Protein AF-A0A965CYQ6-F1 (afdb_monomer_lite)

Sequence (70 aa):
MARSTVSESKGDKALLIAGPTASGKSALAIRLAKARNGVVINADSMQVYAPLRVLTARPTRAEEAEVPHA

Structure (mmCIF, N/CA/C/O backbone):
data_AF-A0A965CYQ6-F1
#
_entry.id   AF-A0A965CYQ6-F1
#
loop_
_atom_site.group_PDB
_atom_site.id
_atom_site.type_symbol
_atom_site.label_atom_id
_atom_site.label_alt_id
_atom_site.label_comp_id
_atom_site.label_asym_id
_atom_site.label_entity_id
_atom_site.label_seq_id
_atom_site.pdbx_PDB_ins_code
_atom_site.Cartn_x
_atom_site.Cartn_y
_atom_site.Cartn_z
_atom_site.occupancy
_atom_site.B_iso_or_equiv
_atom_site.auth_seq_id
_atom_site.auth_comp_id
_atom_site.auth_asym_id
_atom_site.auth_atom_id
_atom_site.pdbx_PDB_model_num
ATOM 1 N N . MET A 1 1 ? -21.685 27.915 39.356 1.00 47.19 1 MET A N 1
ATOM 2 C CA . MET A 1 1 ? -21.484 26.464 39.560 1.00 47.19 1 MET A CA 1
ATOM 3 C C . MET A 1 1 ? -22.104 25.722 38.383 1.00 47.19 1 MET A C 1
ATOM 5 O O . MET A 1 1 ? -23.300 25.498 38.388 1.00 47.19 1 MET A O 1
ATOM 9 N N . ALA A 1 2 ? -21.306 25.410 37.362 1.00 40.38 2 ALA A N 1
ATOM 10 C CA . ALA A 1 2 ? -21.589 24.384 36.357 1.00 40.38 2 ALA A CA 1
ATOM 11 C C . ALA A 1 2 ? -20.227 23.983 35.769 1.00 40.38 2 ALA A C 1
ATOM 13 O O . ALA A 1 2 ? -19.654 24.693 34.947 1.00 40.38 2 ALA A O 1
ATOM 14 N N . ARG A 1 3 ? -19.634 22.928 36.338 1.00 55.72 3 ARG A N 1
ATOM 15 C CA . ARG A 1 3 ? -18.457 22.242 35.788 1.00 55.72 3 ARG A CA 1
ATOM 16 C C . ARG A 1 3 ? -18.927 21.258 34.712 1.00 55.72 3 ARG A C 1
ATOM 18 O O . ARG A 1 3 ? -20.076 20.830 34.770 1.00 55.72 3 ARG A O 1
ATOM 25 N N . SER A 1 4 ? -17.974 20.802 33.890 1.00 46.41 4 SER A N 1
ATOM 26 C CA . SER A 1 4 ? -18.017 19.618 33.003 1.00 46.41 4 SER A CA 1
ATOM 27 C C . SER A 1 4 ? -18.520 19.911 31.574 1.00 46.41 4 SER A C 1
ATOM 29 O O . SER A 1 4 ? -19.506 20.612 31.412 1.00 46.41 4 SER A O 1
ATOM 31 N N . THR A 1 5 ? -17.874 19.492 30.480 1.00 46.66 5 THR A N 1
ATOM 32 C CA . THR A 1 5 ? -16.761 18.549 30.255 1.00 46.66 5 THR A CA 1
ATOM 33 C C . THR A 1 5 ? -15.943 19.000 29.037 1.00 46.66 5 THR A C 1
ATOM 35 O O . THR A 1 5 ? -16.476 19.060 27.930 1.00 46.66 5 THR A O 1
ATOM 38 N N . VAL A 1 6 ? -14.643 19.258 29.202 1.00 56.62 6 VAL A N 1
ATOM 39 C CA . VAL A 1 6 ? -13.716 19.197 28.062 1.00 56.62 6 VAL A CA 1
ATOM 40 C C . VAL A 1 6 ? -13.611 17.719 27.698 1.00 56.62 6 VAL A C 1
ATOM 42 O O . VAL A 1 6 ? -13.115 16.922 28.489 1.00 56.62 6 VAL A O 1
ATOM 45 N N . SER A 1 7 ? -14.169 17.342 26.550 1.00 53.81 7 SER A N 1
ATOM 46 C CA . SER A 1 7 ? -13.973 16.022 25.956 1.00 53.81 7 SER A CA 1
ATOM 47 C C . SER A 1 7 ? -12.495 15.888 25.597 1.00 53.81 7 SER A C 1
ATOM 49 O O . SER A 1 7 ? -12.048 16.499 24.629 1.00 53.81 7 SER A O 1
ATOM 51 N N . GLU A 1 8 ? -11.732 15.106 26.360 1.00 54.06 8 GLU A N 1
ATOM 52 C CA . GLU A 1 8 ? -10.407 14.655 25.933 1.00 54.06 8 GLU A CA 1
ATOM 53 C C . GLU A 1 8 ? -10.568 13.860 24.631 1.00 54.06 8 GLU A C 1
ATOM 55 O O . GLU A 1 8 ? -11.120 12.757 24.618 1.00 54.06 8 GLU A O 1
ATOM 60 N N . SER A 1 9 ? -10.120 14.428 23.508 1.00 51.47 9 SER A N 1
ATOM 61 C CA . SER A 1 9 ? -10.034 13.689 22.257 1.00 51.47 9 SER A CA 1
ATOM 62 C C . SER A 1 9 ? -8.955 12.625 22.421 1.00 51.47 9 SER A C 1
ATOM 64 O O . SER A 1 9 ? -7.752 12.883 22.427 1.00 51.47 9 SER A O 1
ATOM 66 N N . LYS A 1 10 ? -9.396 11.384 22.593 1.00 55.50 10 LYS A N 1
ATOM 67 C CA . LYS A 1 10 ? -8.542 10.210 22.466 1.00 55.50 10 LYS A CA 1
ATOM 68 C C . LYS A 1 10 ? -8.095 10.177 21.004 1.00 55.50 10 LYS A C 1
ATOM 70 O O . LYS A 1 10 ? -8.844 9.685 20.170 1.00 55.50 10 LYS A O 1
ATOM 75 N N . GLY A 1 11 ? -6.956 10.808 20.708 1.00 62.59 11 GLY A N 1
ATOM 76 C CA . GLY A 1 11 ? -6.486 11.044 19.342 1.00 62.59 11 GLY A CA 1
ATOM 77 C C . GLY A 1 11 ? -6.578 9.790 18.478 1.00 62.59 11 GLY A C 1
ATOM 78 O O . GLY A 1 11 ? -6.383 8.674 18.976 1.00 62.59 11 GLY A O 1
ATOM 79 N N . ASP A 1 12 ? -6.905 9.981 17.201 1.00 78.38 12 ASP A N 1
ATOM 80 C CA . ASP A 1 12 ? -7.075 8.880 16.259 1.00 78.38 12 ASP A CA 1
ATOM 81 C C . ASP A 1 12 ? -5.843 7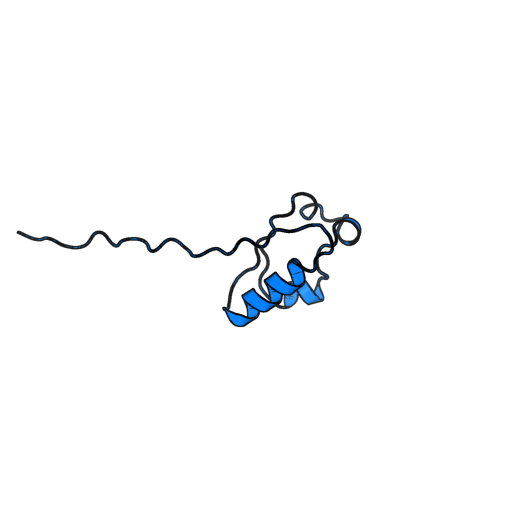.968 16.289 1.00 78.38 12 ASP A C 1
ATOM 83 O O . ASP A 1 12 ? -4.697 8.400 16.139 1.00 78.38 12 ASP A O 1
ATOM 87 N N . LYS A 1 13 ? -6.070 6.681 16.563 1.00 86.25 13 LYS A N 1
ATOM 88 C CA . LYS A 1 13 ? -4.984 5.709 16.703 1.00 86.25 13 LYS A CA 1
ATOM 89 C C . LYS A 1 13 ? -4.474 5.313 15.321 1.00 86.25 13 LYS A C 1
ATOM 91 O O . LYS A 1 13 ? -5.162 4.595 14.602 1.00 86.25 13 LYS A O 1
ATOM 96 N N . ALA A 1 14 ? -3.244 5.699 14.998 1.00 92.62 14 ALA A N 1
ATOM 97 C CA . ALA A 1 14 ? -2.538 5.258 13.798 1.00 92.62 14 ALA A CA 1
ATOM 98 C C . ALA A 1 14 ? -1.495 4.171 14.118 1.00 92.62 14 ALA A C 1
ATOM 100 O O . ALA A 1 14 ? -0.926 4.135 15.210 1.00 92.62 14 ALA A O 1
ATOM 101 N N . LEU A 1 15 ? -1.227 3.291 13.148 1.00 95.00 15 LEU A N 1
ATOM 102 C CA . LEU A 1 15 ? -0.144 2.308 13.201 1.00 95.00 15 LEU A CA 1
ATOM 103 C C . LEU A 1 15 ? 0.832 2.568 12.052 1.00 95.00 15 LEU A C 1
ATOM 105 O O . LEU A 1 15 ? 0.451 2.477 10.888 1.00 95.00 15 LEU A O 1
ATOM 109 N N . LEU A 1 16 ? 2.096 2.838 12.381 1.00 96.31 16 LEU A N 1
ATOM 110 C CA . LEU A 1 16 ? 3.170 2.968 11.399 1.00 96.31 16 LEU A CA 1
ATOM 111 C C . LEU A 1 16 ? 3.830 1.606 11.156 1.00 96.31 16 LEU A C 1
ATOM 113 O O . LEU A 1 16 ? 4.326 0.977 12.090 1.00 96.31 16 LEU A O 1
ATOM 117 N N . ILE A 1 17 ? 3.874 1.173 9.896 1.00 96.06 17 ILE A N 1
ATOM 118 C CA . ILE A 1 17 ? 4.562 -0.051 9.472 1.00 96.06 17 ILE A CA 1
ATOM 119 C C . ILE A 1 17 ? 5.778 0.355 8.638 1.00 96.06 17 ILE A C 1
ATOM 121 O O . ILE A 1 17 ? 5.659 0.650 7.450 1.00 96.06 17 ILE A O 1
ATOM 125 N N . ALA A 1 18 ? 6.951 0.375 9.267 1.00 95.75 18 ALA A N 1
ATOM 126 C CA . ALA A 1 18 ? 8.220 0.718 8.628 1.00 95.75 18 ALA A CA 1
ATOM 127 C C . ALA A 1 18 ? 9.076 -0.530 8.354 1.00 95.75 18 ALA A C 1
ATOM 129 O O . ALA A 1 18 ? 8.889 -1.581 8.967 1.00 95.75 18 ALA A O 1
ATOM 130 N N . GLY A 1 19 ? 10.018 -0.419 7.417 1.00 94.88 19 GLY A N 1
ATOM 131 C CA . GLY A 1 19 ? 10.928 -1.504 7.042 1.00 94.88 19 GLY A CA 1
ATOM 132 C C . GLY A 1 19 ? 11.407 -1.403 5.588 1.00 94.88 19 GLY A C 1
ATOM 133 O O . GLY A 1 19 ? 10.837 -0.631 4.808 1.00 94.88 19 GLY A O 1
ATOM 134 N N . PRO A 1 20 ? 12.429 -2.183 5.195 1.00 94.06 20 PRO A N 1
ATOM 135 C CA . PRO A 1 20 ? 13.026 -2.105 3.863 1.00 94.06 20 PRO A CA 1
ATOM 136 C C . PRO A 1 20 ? 12.038 -2.497 2.756 1.00 94.06 20 PRO A C 1
ATOM 138 O O . PRO A 1 20 ? 11.021 -3.156 2.995 1.00 94.06 20 PRO A O 1
ATOM 141 N N . THR A 1 21 ? 12.299 -2.066 1.523 1.00 90.88 21 THR A N 1
ATOM 142 C CA . THR A 1 21 ? 11.518 -2.490 0.349 1.00 90.88 21 THR A CA 1
ATOM 143 C C . THR A 1 21 ? 11.500 -4.019 0.247 1.00 90.88 21 THR A C 1
ATOM 145 O O . THR A 1 21 ? 12.449 -4.683 0.651 1.00 90.88 21 THR A O 1
ATOM 148 N N . ALA A 1 22 ? 10.387 -4.579 -0.235 1.00 89.12 22 ALA A N 1
ATOM 149 C CA . ALA A 1 22 ? 10.140 -6.023 -0.336 1.00 89.12 22 ALA A CA 1
ATOM 150 C C . ALA A 1 22 ? 10.045 -6.812 0.993 1.00 89.12 22 ALA A C 1
ATOM 152 O O . ALA A 1 22 ? 9.872 -8.025 0.963 1.00 89.12 22 ALA A O 1
ATOM 153 N N . SER A 1 23 ? 10.025 -6.160 2.163 1.00 95.19 23 SER A N 1
ATOM 154 C CA . SER A 1 23 ? 9.852 -6.850 3.459 1.00 95.19 23 SER A CA 1
ATOM 155 C C . SER A 1 23 ? 8.408 -7.270 3.798 1.00 95.19 23 SER A C 1
ATOM 157 O O . SER A 1 23 ? 8.122 -7.614 4.941 1.00 95.19 23 SER A O 1
ATOM 159 N N . GLY A 1 24 ? 7.465 -7.177 2.853 1.00 95.25 24 GLY A N 1
ATOM 160 C CA . GLY A 1 24 ? 6.066 -7.581 3.062 1.00 95.25 24 GLY A CA 1
ATOM 161 C C . GLY A 1 24 ? 5.173 -6.579 3.814 1.00 95.25 24 GLY A C 1
ATOM 162 O O . GLY A 1 24 ? 4.101 -6.952 4.289 1.00 95.25 24 GLY A O 1
ATOM 163 N N . LYS A 1 25 ? 5.572 -5.303 3.918 1.00 97.06 25 LYS A N 1
ATOM 164 C CA . LYS A 1 25 ? 4.820 -4.265 4.659 1.00 97.06 25 LYS A CA 1
ATOM 165 C C . LYS A 1 25 ? 3.377 -4.104 4.185 1.00 97.06 25 LYS A C 1
ATOM 167 O O . LYS A 1 25 ? 2.475 -4.078 5.014 1.00 97.06 25 LYS A O 1
ATOM 172 N N . SER A 1 26 ? 3.156 -4.035 2.874 1.00 96.44 26 SER A N 1
ATOM 173 C CA . SER A 1 26 ? 1.815 -3.835 2.316 1.00 96.44 26 SER A CA 1
ATOM 174 C C . SER A 1 26 ? 0.888 -5.011 2.625 1.00 96.44 26 SER A C 1
ATOM 176 O O . SER A 1 26 ? -0.242 -4.801 3.052 1.00 96.44 26 SER A O 1
ATOM 178 N N . ALA A 1 27 ? 1.389 -6.248 2.532 1.00 96.94 27 ALA A N 1
ATOM 179 C CA . ALA A 1 27 ? 0.628 -7.439 2.909 1.00 96.94 27 ALA A CA 1
ATOM 180 C C . ALA A 1 27 ? 0.245 -7.426 4.402 1.00 96.94 27 ALA A C 1
ATOM 182 O O . ALA A 1 27 ? -0.8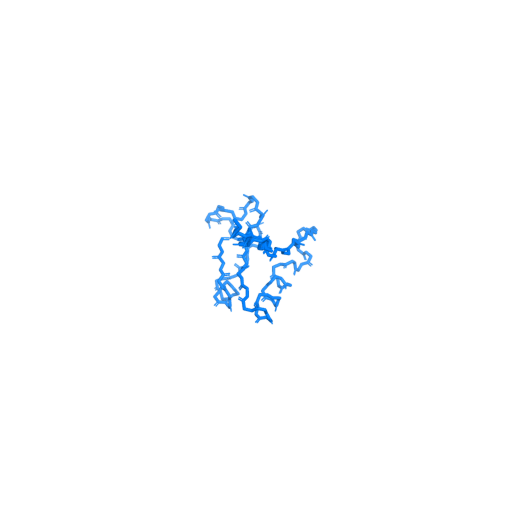89 -7.747 4.767 1.00 96.94 27 ALA A O 1
ATOM 183 N N . LEU A 1 28 ? 1.164 -7.003 5.280 1.00 97.44 28 LEU A N 1
ATOM 184 C CA . LEU A 1 28 ? 0.869 -6.837 6.705 1.00 97.44 28 LEU A CA 1
ATOM 185 C C . LEU A 1 28 ? -0.168 -5.730 6.952 1.00 97.44 28 LEU A C 1
ATOM 187 O O . LEU A 1 28 ? -1.082 -5.935 7.753 1.00 97.44 28 LEU A O 1
ATOM 191 N N . ALA A 1 29 ? -0.044 -4.592 6.265 1.00 97.50 29 ALA A N 1
ATOM 192 C CA . ALA A 1 29 ? -0.968 -3.466 6.371 1.00 97.50 29 ALA A CA 1
ATOM 193 C C . ALA A 1 29 ? -2.396 -3.873 5.986 1.00 97.50 29 ALA A C 1
ATOM 195 O O . ALA A 1 29 ? -3.318 -3.659 6.770 1.00 97.50 29 ALA A O 1
ATOM 196 N N . ILE A 1 30 ? -2.564 -4.550 4.844 1.00 97.81 30 ILE A N 1
ATOM 197 C CA . ILE A 1 30 ? -3.862 -5.050 4.369 1.00 97.81 30 ILE A CA 1
ATOM 198 C C . ILE A 1 30 ? -4.464 -6.035 5.377 1.00 97.81 30 ILE A C 1
ATOM 200 O O . ILE A 1 30 ? -5.627 -5.899 5.759 1.00 97.81 30 ILE A O 1
ATOM 204 N N . ARG A 1 31 ? -3.673 -6.992 5.885 1.00 97.94 31 ARG A N 1
ATOM 205 C CA . ARG A 1 31 ? -4.147 -7.964 6.885 1.00 97.94 31 ARG A CA 1
ATOM 206 C C . ARG A 1 31 ? -4.637 -7.288 8.167 1.00 97.94 31 ARG A C 1
ATOM 208 O O . ARG A 1 31 ? -5.664 -7.682 8.716 1.00 97.94 31 ARG A O 1
ATOM 215 N N . LEU A 1 32 ? -3.911 -6.283 8.654 1.00 97.06 32 LEU A N 1
ATOM 216 C CA . LEU A 1 32 ? -4.290 -5.541 9.858 1.00 97.06 32 LEU A CA 1
ATOM 217 C C . LEU A 1 32 ? -5.505 -4.639 9.621 1.00 97.06 32 LEU A C 1
ATOM 219 O O . LEU A 1 32 ? -6.370 -4.567 10.494 1.00 97.06 32 LEU A O 1
ATOM 223 N N . ALA A 1 33 ? -5.597 -4.006 8.450 1.00 97.06 33 ALA A N 1
ATOM 224 C CA . ALA A 1 33 ? -6.751 -3.210 8.051 1.00 97.06 33 ALA A CA 1
ATOM 225 C C . ALA A 1 33 ? -8.019 -4.075 7.972 1.00 97.06 3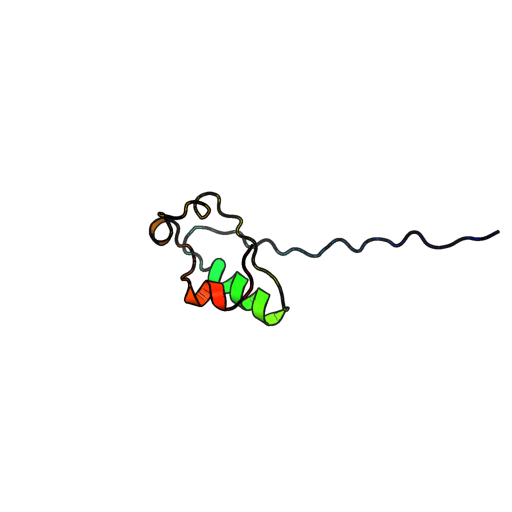3 ALA A C 1
ATOM 227 O O . ALA A 1 33 ? -9.026 -3.708 8.572 1.00 97.06 33 ALA A O 1
ATOM 228 N N . LYS A 1 34 ? -7.948 -5.273 7.371 1.00 97.19 34 LYS A N 1
ATOM 229 C CA . LYS A 1 34 ? -9.050 -6.253 7.383 1.00 97.19 34 LYS A CA 1
ATOM 230 C C . LYS A 1 34 ? -9.487 -6.628 8.795 1.00 97.19 34 LYS A C 1
ATOM 232 O O . LYS A 1 34 ? -10.674 -6.644 9.088 1.00 97.19 34 LYS A O 1
ATOM 237 N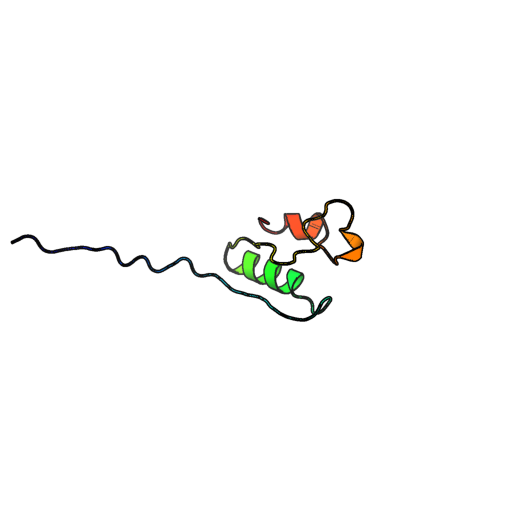 N . ALA A 1 35 ? -8.531 -6.921 9.677 1.00 97.25 35 ALA A N 1
ATOM 238 C CA . ALA A 1 35 ? -8.823 -7.376 11.036 1.00 97.25 35 ALA A CA 1
ATOM 239 C C . ALA A 1 35 ? -9.403 -6.281 11.950 1.00 97.25 35 ALA A C 1
ATOM 241 O O . ALA A 1 35 ? -9.931 -6.595 13.016 1.00 97.25 35 ALA A O 1
ATOM 242 N N . ARG A 1 36 ? -9.254 -5.003 11.584 1.00 95.19 36 ARG A N 1
ATOM 243 C CA . ARG A 1 36 ? -9.640 -3.854 12.419 1.00 95.19 36 ARG A CA 1
ATOM 244 C C . ARG A 1 36 ? -10.607 -2.889 11.736 1.00 95.19 36 ARG A C 1
ATOM 246 O O . ARG A 1 36 ? -10.827 -1.810 12.275 1.00 95.19 36 ARG A O 1
ATOM 253 N N . ASN A 1 37 ? -11.149 -3.254 10.572 1.00 94.94 37 ASN A N 1
ATOM 254 C CA . ASN A 1 37 ? -11.935 -2.371 9.703 1.00 94.94 37 ASN A CA 1
ATOM 255 C C . ASN A 1 37 ? -11.239 -1.013 9.477 1.00 94.94 37 ASN A C 1
ATOM 257 O O . ASN A 1 37 ? -11.849 0.048 9.598 1.00 94.94 37 ASN A O 1
ATOM 261 N N . GLY A 1 38 ? -9.929 -1.062 9.223 1.00 94.75 38 GLY A N 1
ATOM 262 C CA . GLY A 1 38 ? -9.076 0.107 9.038 1.00 94.75 38 GLY A CA 1
ATOM 263 C C . GLY A 1 38 ? -8.891 0.504 7.574 1.00 94.75 38 GLY A C 1
ATOM 264 O O . GLY A 1 38 ? -9.303 -0.201 6.655 1.00 94.75 38 GLY A O 1
ATOM 265 N N . VAL A 1 39 ? -8.205 1.628 7.383 1.00 96.81 39 VAL A N 1
ATOM 266 C CA . VAL A 1 39 ? -7.787 2.161 6.080 1.00 96.81 39 VAL A CA 1
ATOM 267 C C . VAL A 1 39 ? -6.265 2.094 5.996 1.00 96.81 39 VAL A C 1
ATOM 269 O O . VAL A 1 39 ? -5.578 2.387 6.978 1.00 96.81 39 VAL A O 1
ATOM 272 N N . VAL A 1 40 ? -5.730 1.705 4.839 1.00 97.44 40 VAL A N 1
ATOM 273 C CA . VAL A 1 40 ? -4.287 1.759 4.571 1.00 97.44 40 VAL A CA 1
ATOM 274 C C . VAL A 1 40 ? -3.957 3.121 3.971 1.00 97.44 40 VAL A C 1
ATOM 276 O O . VAL A 1 40 ? -4.522 3.498 2.952 1.00 97.44 40 VAL A O 1
ATOM 279 N N . ILE A 1 41 ? -3.029 3.848 4.588 1.00 96.62 41 ILE A N 1
ATOM 280 C CA . ILE A 1 41 ? -2.516 5.116 4.056 1.00 96.62 41 ILE A CA 1
ATOM 281 C C . ILE A 1 41 ? -1.137 4.848 3.461 1.00 96.62 41 ILE A C 1
ATOM 283 O O . ILE A 1 41 ? -0.258 4.324 4.156 1.00 96.62 41 ILE A O 1
ATOM 287 N N . ASN A 1 42 ? -0.939 5.188 2.188 1.00 95.19 42 ASN A N 1
ATOM 288 C CA . ASN A 1 42 ? 0.377 5.048 1.571 1.00 95.19 42 ASN A CA 1
ATOM 289 C C . ASN A 1 42 ? 1.363 6.076 2.158 1.00 95.19 42 ASN A C 1
ATOM 291 O O . ASN A 1 42 ? 1.115 7.278 2.129 1.00 95.19 42 ASN A O 1
ATOM 295 N N . ALA A 1 43 ? 2.512 5.599 2.641 1.00 94.75 43 ALA A N 1
ATOM 296 C CA . ALA A 1 43 ? 3.592 6.428 3.182 1.00 94.75 43 ALA A CA 1
ATOM 297 C C . ALA A 1 43 ? 4.897 6.340 2.361 1.00 94.75 43 ALA A C 1
ATOM 299 O O . ALA A 1 43 ? 5.943 6.804 2.812 1.00 94.75 43 ALA A O 1
ATOM 300 N N . ASP A 1 44 ? 4.857 5.730 1.173 1.00 94.44 44 ASP A N 1
ATOM 301 C CA . ASP A 1 44 ? 5.991 5.633 0.251 1.00 94.44 44 ASP A CA 1
ATOM 302 C C . ASP A 1 44 ? 5.913 6.740 -0.815 1.00 94.44 44 ASP A C 1
ATOM 304 O O . ASP A 1 44 ? 4.937 6.840 -1.569 1.00 94.44 44 ASP A O 1
ATOM 308 N N . SER A 1 45 ? 6.957 7.572 -0.879 1.00 94.38 45 SER A N 1
ATOM 309 C CA . SER A 1 45 ? 7.036 8.732 -1.775 1.00 94.38 45 SER A CA 1
ATOM 310 C C . SER A 1 45 ? 7.125 8.361 -3.255 1.00 94.38 45 SER A C 1
ATOM 312 O O . SER A 1 45 ? 6.744 9.163 -4.103 1.00 94.38 45 SER A O 1
ATOM 314 N N . MET A 1 46 ? 7.593 7.159 -3.591 1.00 95.12 46 MET A N 1
ATOM 315 C CA . MET A 1 46 ? 7.684 6.690 -4.972 1.00 95.12 46 MET A CA 1
ATOM 316 C C . MET A 1 46 ? 6.364 6.073 -5.440 1.00 95.12 46 MET A C 1
ATOM 318 O O . MET A 1 46 ? 5.998 6.192 -6.612 1.00 95.12 46 MET A O 1
ATOM 322 N N . GLN A 1 47 ? 5.591 5.479 -4.529 1.00 94.50 47 GLN A N 1
ATOM 323 C CA . GLN A 1 47 ? 4.272 4.917 -4.824 1.00 94.50 47 GLN A CA 1
ATOM 324 C C . GLN A 1 47 ? 3.180 5.974 -5.016 1.00 94.50 47 GLN A C 1
ATOM 326 O O . GLN A 1 47 ? 2.011 5.631 -4.903 1.00 94.50 47 GLN A O 1
ATOM 331 N N . VAL A 1 48 ? 3.482 7.236 -5.321 1.00 94.12 48 VAL A N 1
ATOM 332 C CA . VAL A 1 48 ? 2.476 8.220 -5.778 1.00 94.12 48 VAL A CA 1
ATOM 333 C C . VAL A 1 48 ? 2.400 8.279 -7.307 1.00 94.12 48 VAL A C 1
ATOM 335 O O . VAL A 1 48 ? 1.337 8.535 -7.873 1.00 94.12 48 VAL A O 1
ATOM 338 N N . TYR A 1 49 ? 3.487 7.938 -8.005 1.00 95.50 49 TYR A N 1
ATOM 339 C CA . TYR A 1 49 ? 3.574 8.032 -9.460 1.00 95.50 49 TYR A CA 1
ATOM 340 C C . TYR A 1 49 ? 2.782 6.915 -10.155 1.00 95.50 49 TYR A C 1
ATOM 342 O O . TYR A 1 49 ? 3.093 5.729 -10.041 1.00 95.50 49 TYR A O 1
ATOM 350 N N . ALA A 1 50 ? 1.756 7.299 -10.922 1.00 92.50 50 ALA A N 1
ATOM 351 C CA . ALA A 1 50 ? 0.859 6.373 -11.614 1.00 92.50 50 ALA A CA 1
ATOM 352 C C . ALA A 1 50 ? 1.556 5.314 -12.500 1.00 92.50 50 ALA A C 1
ATOM 354 O O . ALA A 1 50 ? 1.180 4.146 -12.376 1.00 92.50 50 ALA A O 1
ATOM 355 N N . PRO A 1 51 ? 2.561 5.644 -13.341 1.00 95.56 51 PRO A N 1
ATOM 356 C CA . PRO A 1 51 ? 3.176 4.651 -14.225 1.00 95.56 51 PRO A CA 1
ATOM 357 C C . PRO A 1 51 ? 4.156 3.704 -13.513 1.00 95.56 51 PRO A C 1
ATOM 359 O O . PRO A 1 51 ? 4.497 2.659 -14.059 1.00 95.56 51 PRO A O 1
ATOM 362 N N . LEU A 1 52 ? 4.604 4.014 -12.291 1.00 95.44 52 LEU A N 1
ATOM 363 C CA . LEU A 1 52 ? 5.721 3.308 -11.646 1.00 95.44 52 LEU A CA 1
ATOM 364 C C . LEU A 1 52 ? 5.293 2.129 -10.756 1.00 95.44 52 LEU A C 1
ATOM 366 O O . LEU A 1 52 ? 6.061 1.693 -9.902 1.00 95.44 52 LEU A O 1
ATOM 370 N N . ARG A 1 53 ? 4.083 1.583 -10.926 1.00 94.69 53 ARG A N 1
ATOM 371 C CA . ARG A 1 53 ? 3.516 0.572 -10.004 1.00 94.69 53 ARG A CA 1
ATOM 372 C C . ARG A 1 53 ? 4.418 -0.647 -9.803 1.00 94.69 53 ARG A C 1
ATOM 374 O O . ARG A 1 53 ? 4.643 -1.052 -8.669 1.00 94.69 53 ARG A O 1
ATOM 381 N N . VAL A 1 54 ? 4.956 -1.187 -10.899 1.00 92.75 54 VAL A N 1
ATOM 382 C CA . VAL A 1 54 ? 5.834 -2.368 -10.872 1.00 92.75 54 VAL A CA 1
ATOM 383 C C . VAL A 1 54 ? 7.152 -2.051 -10.162 1.00 92.75 54 VAL A C 1
ATOM 385 O O . VAL A 1 54 ? 7.562 -2.777 -9.264 1.00 92.75 54 VAL A O 1
ATOM 388 N N . LEU A 1 55 ? 7.787 -0.931 -10.516 1.00 93.75 55 LEU A N 1
ATOM 389 C CA . LEU A 1 55 ? 9.103 -0.547 -9.990 1.00 93.75 55 LEU A CA 1
ATOM 390 C C . LEU A 1 55 ? 9.078 -0.163 -8.507 1.00 93.75 55 LEU A C 1
ATOM 392 O O . LEU A 1 55 ? 10.091 -0.251 -7.825 1.00 93.75 55 LEU A O 1
ATOM 396 N N . THR A 1 56 ? 7.922 0.264 -8.009 1.00 93.12 56 THR A N 1
ATOM 397 C CA . THR A 1 56 ? 7.750 0.743 -6.630 1.00 93.12 56 THR A CA 1
ATOM 398 C C . THR A 1 56 ? 7.197 -0.324 -5.695 1.00 93.12 56 THR A C 1
ATOM 400 O O . THR A 1 56 ? 6.901 -0.029 -4.538 1.00 93.12 56 THR A O 1
ATOM 403 N N . ALA A 1 57 ? 7.042 -1.559 -6.189 1.00 94.06 57 ALA A N 1
ATOM 404 C CA . ALA A 1 57 ? 6.383 -2.646 -5.471 1.00 94.06 57 ALA A CA 1
ATOM 405 C C . ALA A 1 57 ? 5.018 -2.215 -4.891 1.00 94.06 57 ALA A C 1
ATOM 407 O O . ALA A 1 57 ? 4.645 -2.618 -3.784 1.00 94.06 57 ALA A O 1
ATOM 408 N N . ARG A 1 58 ? 4.287 -1.353 -5.619 1.00 95.38 58 ARG A N 1
ATOM 409 C CA . ARG A 1 58 ? 2.936 -0.942 -5.227 1.00 95.38 58 ARG A CA 1
ATOM 410 C C . ARG A 1 58 ? 2.034 -2.180 -5.297 1.00 95.38 58 ARG A C 1
ATOM 412 O O . ARG A 1 58 ? 2.137 -2.914 -6.286 1.00 95.38 58 ARG A O 1
ATOM 419 N N . PRO A 1 59 ? 1.149 -2.407 -4.309 1.00 95.62 59 PRO A 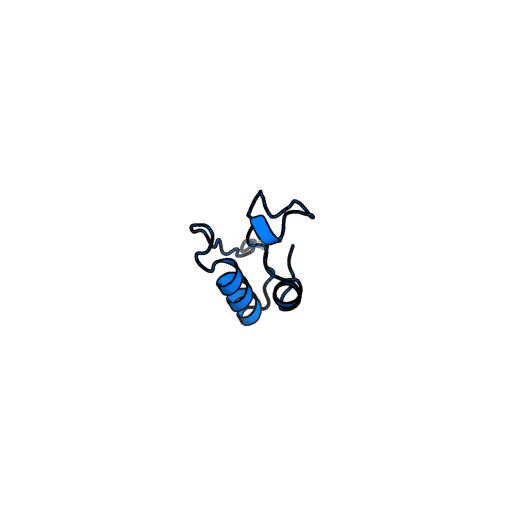N 1
ATOM 420 C CA . PRO A 1 59 ? 0.198 -3.510 -4.362 1.00 95.62 59 PRO A CA 1
ATOM 421 C C . PRO A 1 59 ? -0.562 -3.556 -5.688 1.00 95.62 59 PRO A C 1
ATOM 423 O O . PRO A 1 59 ? -0.783 -2.541 -6.360 1.00 95.62 59 PRO A O 1
ATOM 426 N N . THR A 1 60 ? -0.945 -4.752 -6.102 1.00 95.62 60 THR A N 1
ATOM 427 C CA . THR A 1 60 ? -1.797 -4.954 -7.270 1.00 95.62 60 THR A CA 1
ATOM 428 C C . THR A 1 60 ? -3.171 -4.327 -7.041 1.00 95.62 60 THR A C 1
ATOM 430 O O . THR A 1 60 ? -3.587 -4.065 -5.916 1.00 95.62 60 THR A O 1
ATOM 433 N N . ARG A 1 61 ? -3.920 -4.096 -8.123 1.00 95.38 61 ARG A N 1
ATOM 434 C CA . ARG A 1 61 ? -5.293 -3.578 -8.012 1.00 95.38 61 ARG A CA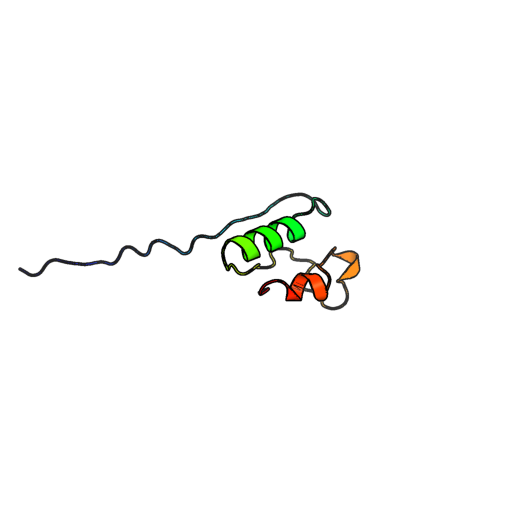 1
ATOM 435 C C . ARG A 1 61 ? -6.215 -4.513 -7.228 1.00 95.38 61 ARG A C 1
ATOM 437 O O . ARG A 1 61 ? -7.114 -4.032 -6.555 1.00 95.38 61 ARG A O 1
ATOM 444 N N . ALA A 1 62 ? -5.985 -5.823 -7.321 1.00 97.00 62 ALA A N 1
ATOM 445 C CA . ALA A 1 62 ? -6.743 -6.813 -6.568 1.00 97.00 62 ALA A CA 1
ATOM 446 C C . ALA A 1 62 ? -6.475 -6.681 -5.062 1.00 97.00 62 ALA A C 1
ATOM 448 O O . ALA A 1 62 ? -7.425 -6.598 -4.297 1.00 97.00 62 ALA A O 1
ATOM 449 N N . GLU A 1 63 ? -5.205 -6.565 -4.660 1.00 96.38 63 GLU A N 1
ATOM 450 C CA . GLU A 1 63 ? -4.814 -6.337 -3.261 1.00 96.38 63 GLU A CA 1
ATOM 451 C C . GLU A 1 63 ? -5.328 -4.986 -2.732 1.00 96.38 63 GLU A C 1
ATOM 453 O O . GLU A 1 63 ? -5.846 -4.915 -1.620 1.00 96.38 63 GLU A O 1
ATOM 458 N N . GLU A 1 64 ? -5.246 -3.916 -3.535 1.00 96.31 64 GLU A N 1
ATOM 459 C CA . GLU A 1 64 ? -5.794 -2.597 -3.178 1.00 96.31 64 GLU A CA 1
ATOM 460 C C . GLU A 1 64 ? -7.315 -2.623 -2.987 1.00 96.31 64 GLU A C 1
ATOM 462 O O . GLU A 1 64 ? -7.836 -1.848 -2.195 1.00 96.31 64 GLU A O 1
ATOM 467 N N . ALA A 1 65 ? -8.036 -3.490 -3.701 1.00 96.94 65 ALA A N 1
ATOM 468 C CA . ALA A 1 65 ? -9.488 -3.607 -3.582 1.00 96.94 65 ALA A CA 1
ATOM 469 C C . ALA A 1 65 ? -9.929 -4.353 -2.312 1.00 96.94 65 ALA A C 1
ATOM 471 O O . ALA A 1 65 ? -11.105 -4.310 -1.953 1.00 96.94 65 ALA A O 1
ATOM 472 N N . GLU A 1 66 ? -9.009 -5.032 -1.621 1.00 97.38 66 GLU A N 1
ATOM 473 C CA . GLU A 1 66 ? -9.335 -5.797 -0.419 1.00 97.38 66 GLU A CA 1
ATOM 474 C C . GLU A 1 66 ? -9.684 -4.916 0.789 1.00 97.38 66 GLU A C 1
ATOM 476 O O . GLU A 1 66 ? -10.410 -5.367 1.678 1.00 97.38 66 GLU A O 1
ATOM 481 N N . VAL A 1 67 ? -9.140 -3.695 0.845 1.00 97.88 67 VAL A N 1
ATOM 482 C CA . VAL A 1 67 ? -9.372 -2.694 1.899 1.00 97.88 67 VAL A CA 1
ATOM 483 C C . VAL A 1 67 ? -9.243 -1.282 1.322 1.00 97.88 67 VAL A C 1
ATOM 485 O O . VAL A 1 67 ? -8.497 -1.091 0.366 1.00 97.88 67 VAL A O 1
ATOM 488 N N . PRO A 1 68 ? -9.893 -0.259 1.898 1.00 97.44 68 PRO A N 1
ATOM 489 C CA . PRO A 1 68 ? -9.710 1.112 1.436 1.00 97.44 68 PRO A CA 1
ATOM 490 C C . PRO A 1 68 ? -8.241 1.553 1.514 1.00 97.44 68 PRO A C 1
ATOM 492 O O . PRO A 1 68 ? -7.571 1.332 2.529 1.00 97.44 68 PRO A O 1
ATOM 495 N N . HIS A 1 69 ? -7.773 2.203 0.448 1.00 96.12 69 HIS A N 1
ATOM 496 C CA . HIS A 1 69 ? -6.457 2.832 0.357 1.00 96.12 69 HIS A CA 1
ATOM 497 C C . HIS A 1 69 ? -6.621 4.344 0.163 1.00 96.12 69 HIS A C 1
ATOM 499 O O . HIS A 1 69 ? -7.456 4.763 -0.643 1.00 96.12 69 HIS A O 1
ATOM 505 N N . ALA A 1 70 ? -5.832 5.134 0.894 1.00 89.06 70 ALA A N 1
ATOM 506 C CA . ALA A 1 70 ? -5.802 6.597 0.840 1.00 89.06 70 ALA A CA 1
ATOM 507 C C . ALA A 1 70 ? -4.390 7.129 0.556 1.00 89.06 70 ALA A C 1
ATOM 509 O O . ALA A 1 70 ? -3.402 6.503 1.021 1.00 89.06 70 ALA A O 1
#

pLDDT: mean 88.17, std 16.11, range [40.38, 97.94]

Foldseek 3Di:
DDDDDDPDPPDDDDDDQDDDPPPCSLVVQLVVCVVVVHEAEDPDPVVVDPVCCPVRVNDDPVSCVSHHYD

Secondary structure (DSSP, 8-state):
--------------------TTSSHHHHHHHHHHHHT--BPP--SSTT-GGGTTTTTPPPHHHHTTS-B-

Radius of gyration: 17.09 Å; chains: 1; bounding box: 35×34×54 Å